Protein AF-A0A645J9F2-F1 (afdb_monomer)

Mean predicted aligned error: 4.71 Å

Organism: NCBI:txid1076179

Structure (mmCIF, N/CA/C/O backbone):
data_AF-A0A645J9F2-F1
#
_entry.id   AF-A0A645J9F2-F1
#
loop_
_atom_site.group_PDB
_atom_site.id
_atom_site.type_symbol
_atom_site.label_atom_id
_atom_site.label_alt_id
_atom_site.label_comp_id
_atom_site.label_asym_id
_atom_site.label_entity_id
_atom_site.label_seq_id
_atom_site.pdbx_PDB_ins_code
_atom_site.Cartn_x
_atom_site.Cartn_y
_atom_site.Cartn_z
_atom_site.occupancy
_atom_site.B_iso_or_equiv
_atom_site.auth_seq_id
_atom_site.auth_comp_id
_atom_site.auth_asym_id
_atom_site.auth_atom_id
_atom_site.pdbx_PDB_model_num
ATOM 1 N N . MET A 1 1 ? -0.720 -7.612 8.552 1.00 84.31 1 MET A N 1
ATOM 2 C CA . MET A 1 1 ? -1.936 -8.459 8.606 1.00 84.31 1 MET A CA 1
ATOM 3 C C . MET A 1 1 ? -1.553 -9.907 8.376 1.00 84.31 1 MET A C 1
ATOM 5 O O . MET A 1 1 ? -0.507 -10.144 7.787 1.00 84.31 1 MET A O 1
ATOM 9 N N . ILE A 1 2 ? -2.365 -10.849 8.846 1.00 87.25 2 ILE A N 1
ATOM 10 C CA . ILE A 1 2 ? -2.193 -12.289 8.595 1.00 87.25 2 ILE A CA 1
ATOM 11 C C . ILE A 1 2 ? -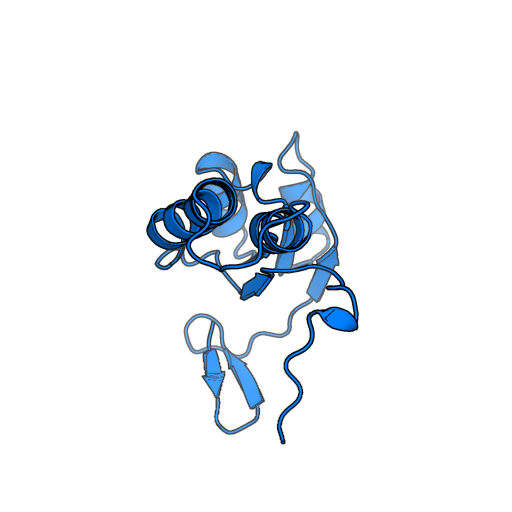3.543 -12.893 8.201 1.00 87.25 2 ILE A C 1
ATOM 13 O O . ILE A 1 2 ? -4.575 -12.333 8.559 1.00 87.25 2 ILE A O 1
ATOM 17 N N . VAL A 1 3 ? -3.540 -14.003 7.468 1.00 90.06 3 VAL A N 1
ATOM 18 C CA . VAL A 1 3 ? -4.745 -14.805 7.202 1.00 90.06 3 VAL A CA 1
ATOM 19 C C . VAL A 1 3 ? -4.671 -16.035 8.096 1.00 90.06 3 VAL A C 1
ATOM 21 O O . VAL A 1 3 ? -3.621 -16.678 8.143 1.00 90.06 3 VAL A O 1
ATOM 24 N N . ASP A 1 4 ? -5.733 -16.321 8.843 1.00 93.44 4 ASP A N 1
ATOM 25 C CA . ASP A 1 4 ? -5.786 -17.493 9.720 1.00 93.44 4 ASP A CA 1
ATOM 26 C C . ASP A 1 4 ? -6.254 -18.767 8.990 1.00 93.44 4 ASP A C 1
ATOM 28 O O . ASP A 1 4 ? -6.479 -18.776 7.776 1.00 93.44 4 ASP A O 1
ATOM 32 N N . GLN A 1 5 ? -6.373 -19.871 9.733 1.00 95.06 5 GLN A N 1
ATOM 33 C CA . GLN A 1 5 ? -6.823 -21.169 9.216 1.00 95.06 5 GLN A CA 1
ATOM 34 C C . GLN A 1 5 ? -8.250 -21.158 8.647 1.00 95.06 5 GLN A C 1
ATOM 36 O O . GLN A 1 5 ? -8.571 -22.004 7.815 1.00 95.06 5 GLN A O 1
ATOM 41 N N . ASP A 1 6 ? -9.080 -20.203 9.067 1.00 95.25 6 ASP A N 1
ATOM 42 C CA . ASP A 1 6 ? -10.472 -20.056 8.641 1.00 95.25 6 ASP A CA 1
ATOM 43 C C . ASP A 1 6 ? -10.608 -19.024 7.514 1.00 95.25 6 ASP A C 1
ATOM 45 O O . ASP A 1 6 ? -11.711 -18.597 7.170 1.00 95.25 6 ASP A O 1
ATOM 49 N N . THR A 1 7 ? -9.485 -18.632 6.901 1.00 92.56 7 THR A N 1
ATOM 50 C CA . THR A 1 7 ? -9.388 -17.626 5.833 1.00 92.56 7 THR A CA 1
ATOM 51 C C . THR A 1 7 ? -9.831 -16.223 6.255 1.00 92.56 7 THR A C 1
ATOM 53 O O . THR A 1 7 ? -10.120 -15.371 5.412 1.00 92.56 7 THR A O 1
ATOM 56 N N . VAL A 1 8 ? -9.837 -15.944 7.560 1.00 94.00 8 VAL A N 1
ATOM 57 C CA . VAL A 1 8 ? -10.163 -14.626 8.097 1.00 94.00 8 VAL A CA 1
ATOM 58 C C . VAL A 1 8 ? -8.915 -13.750 8.073 1.00 94.00 8 VAL A C 1
ATOM 60 O O . VAL A 1 8 ? -7.838 -14.128 8.538 1.00 94.00 8 VAL A O 1
ATOM 63 N N . LEU A 1 9 ? -9.060 -12.537 7.538 1.00 91.88 9 LEU A N 1
ATOM 64 C CA . LEU A 1 9 ? -8.040 -11.500 7.653 1.00 91.88 9 LEU A CA 1
ATOM 65 C C . LEU A 1 9 ? -7.976 -11.014 9.099 1.00 91.88 9 LEU A C 1
ATOM 67 O O . LEU A 1 9 ? -8.962 -10.522 9.646 1.00 91.88 9 LEU A O 1
ATOM 71 N N . LEU A 1 10 ? -6.797 -11.115 9.704 1.00 92.38 10 LEU A N 1
ATOM 72 C CA . LEU A 1 10 ? -6.527 -10.627 11.046 1.00 92.38 10 LEU A CA 1
ATOM 73 C C . LEU A 1 10 ? -5.598 -9.410 11.015 1.00 92.38 10 LEU A C 1
ATOM 75 O O . LEU A 1 10 ? -4.514 -9.419 10.412 1.00 92.38 10 LEU A O 1
ATOM 79 N N . ARG A 1 11 ? -5.982 -8.376 11.768 1.00 88.94 11 ARG A N 1
ATOM 80 C CA . ARG A 1 11 ? -5.140 -7.219 12.094 1.00 88.94 11 ARG A CA 1
ATOM 81 C C . ARG A 1 11 ? -4.958 -7.166 13.605 1.00 88.94 11 ARG A C 1
ATOM 83 O O . ARG A 1 11 ? -5.931 -7.125 14.350 1.00 88.94 11 ARG A O 1
ATOM 90 N N . ASN A 1 12 ? -3.706 -7.217 14.063 1.00 86.06 12 ASN A N 1
ATOM 91 C CA . ASN A 1 12 ? -3.367 -7.261 15.492 1.00 86.06 12 ASN A CA 1
ATOM 92 C C . ASN A 1 12 ? -4.103 -8.387 16.252 1.00 86.06 12 ASN A C 1
ATOM 94 O O . ASN A 1 12 ? -4.584 -8.189 17.365 1.00 86.06 12 ASN A O 1
ATOM 98 N N . GLY A 1 13 ? -4.240 -9.557 15.616 1.00 90.12 13 GLY A N 1
ATOM 99 C CA . GLY A 1 13 ? -4.914 -10.730 16.186 1.00 90.12 13 GLY A CA 1
ATOM 100 C C . GLY A 1 13 ? -6.444 -10.654 16.235 1.00 90.12 13 GLY A C 1
ATOM 101 O O . GLY A 1 13 ? -7.063 -11.559 16.782 1.00 90.12 13 GLY A O 1
ATOM 102 N N . LYS A 1 14 ? -7.068 -9.605 15.682 1.00 92.12 14 LYS A N 1
ATOM 103 C CA . LYS A 1 14 ? -8.529 -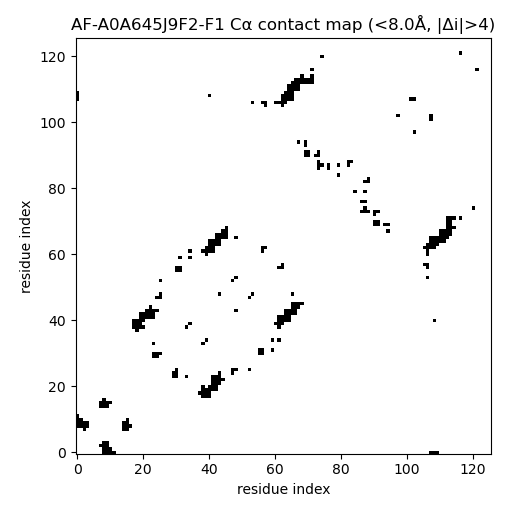9.447 15.634 1.00 92.12 14 LYS A CA 1
ATOM 104 C C . LYS A 1 14 ? -9.059 -9.610 14.208 1.00 92.12 14 LYS A C 1
ATOM 106 O O . LYS A 1 14 ? -8.376 -9.152 13.287 1.00 92.12 14 LYS A O 1
ATOM 111 N N . PRO A 1 15 ? -10.266 -10.181 14.021 1.00 94.75 15 PRO A N 1
ATOM 112 C CA . PRO A 1 15 ? -10.943 -10.189 12.730 1.00 94.75 15 PRO A CA 1
ATOM 113 C C . PRO A 1 15 ? -11.035 -8.785 12.137 1.00 94.75 15 PRO A C 1
ATOM 115 O O . PRO A 1 15 ? -11.419 -7.833 12.819 1.00 94.75 15 PRO A O 1
ATOM 118 N N . PHE A 1 16 ? -10.675 -8.670 10.867 1.00 93.50 16 PHE A N 1
ATOM 119 C CA . PHE A 1 16 ? -10.652 -7.426 10.120 1.00 93.50 16 PHE A CA 1
ATOM 120 C C . PHE A 1 16 ? -11.426 -7.609 8.818 1.00 93.50 16 PHE A C 1
ATOM 122 O O . PHE A 1 16 ? -11.049 -8.407 7.962 1.00 93.50 16 PHE A O 1
ATOM 129 N N . PHE A 1 17 ? -12.511 -6.852 8.666 1.00 94.44 17 PHE A N 1
ATOM 130 C CA . PHE A 1 17 ? -13.240 -6.767 7.408 1.00 94.44 17 PHE A CA 1
ATOM 131 C C . PHE A 1 17 ? -12.755 -5.532 6.633 1.00 94.44 17 PHE A C 1
ATOM 133 O O . PHE A 1 17 ? -12.952 -4.412 7.120 1.00 94.44 17 PHE A O 1
ATOM 140 N N . PRO A 1 18 ? -12.104 -5.702 5.468 1.00 93.62 18 PRO A N 1
ATOM 141 C CA . PRO A 1 18 ? -11.595 -4.579 4.696 1.00 93.62 18 PRO A CA 1
ATOM 142 C C . PRO A 1 18 ? -12.750 -3.831 4.023 1.00 93.62 18 PRO A C 1
ATOM 144 O O . PRO A 1 18 ? -13.341 -4.321 3.062 1.00 93.62 18 PRO A O 1
ATOM 147 N N . LEU A 1 19 ? -13.037 -2.616 4.488 1.00 96.12 19 LEU A N 1
ATOM 148 C CA . LEU A 1 19 ? -13.833 -1.648 3.742 1.00 96.12 19 LEU A CA 1
ATOM 149 C C . LEU A 1 19 ? -12.863 -0.728 3.004 1.00 96.12 19 LEU A C 1
ATOM 151 O O . LEU A 1 19 ? -12.361 0.257 3.553 1.00 96.12 19 LEU A O 1
ATOM 155 N N . GLY A 1 20 ? -12.541 -1.148 1.782 1.00 94.88 20 GLY A N 1
ATOM 156 C CA . GLY A 1 20 ? -11.487 -0.564 0.968 1.00 94.88 20 GLY A CA 1
ATOM 157 C C . GLY A 1 20 ? -11.952 0.565 0.052 1.00 94.88 20 GLY A C 1
ATOM 158 O O . GLY A 1 20 ? -13.058 0.504 -0.483 1.00 94.88 20 GLY A O 1
ATOM 159 N N . ILE A 1 21 ? -11.082 1.548 -0.189 1.00 94.88 21 ILE A N 1
ATOM 160 C CA . ILE A 1 21 ? -11.232 2.519 -1.283 1.00 94.88 21 ILE A CA 1
ATOM 161 C C . ILE A 1 21 ? -9.955 2.594 -2.127 1.00 94.88 21 ILE A C 1
ATOM 163 O O . ILE A 1 21 ? -8.833 2.544 -1.613 1.00 94.88 21 ILE A O 1
ATOM 167 N N . TYR A 1 22 ? -10.151 2.690 -3.441 1.00 89.81 22 TYR A N 1
ATOM 168 C CA . TYR A 1 22 ? -9.082 2.827 -4.419 1.00 89.81 22 TYR A CA 1
ATOM 169 C C . TYR A 1 22 ? -8.651 4.293 -4.507 1.00 89.81 22 TYR A C 1
ATOM 171 O O . TYR A 1 22 ? -9.479 5.151 -4.800 1.00 89.81 22 TYR A O 1
ATOM 179 N N . HIS A 1 23 ? -7.367 4.554 -4.259 1.00 85.69 23 HIS A N 1
ATOM 180 C CA . HIS A 1 23 ? -6.703 5.858 -4.360 1.00 85.69 23 HIS A CA 1
ATOM 181 C C . HIS A 1 23 ? -7.348 6.999 -3.587 1.00 85.69 23 HIS A C 1
ATOM 183 O O . HIS A 1 23 ? -8.190 7.741 -4.084 1.00 85.69 23 HIS A O 1
ATOM 189 N N . VAL A 1 24 ? -6.827 7.210 -2.385 1.00 89.88 24 VAL A N 1
ATOM 190 C CA . VAL A 1 24 ? -6.997 8.458 -1.637 1.00 89.88 24 VAL A CA 1
ATOM 191 C C . VAL A 1 24 ? -5.679 9.211 -1.740 1.00 89.88 24 VAL A C 1
ATOM 193 O O . VAL A 1 24 ? -4.633 8.599 -1.525 1.00 89.88 24 VAL A O 1
ATOM 196 N N . SER A 1 25 ? -5.671 10.500 -2.090 1.00 89.38 25 SER A N 1
ATOM 197 C CA . SER A 1 25 ? -4.393 11.210 -2.138 1.00 89.38 25 SER A CA 1
ATOM 198 C C . SER A 1 25 ? -3.916 11.524 -0.722 1.00 89.38 25 SER A C 1
ATOM 200 O O . SER A 1 25 ? -4.700 11.736 0.205 1.00 89.38 25 SER A O 1
ATOM 202 N N . GLY A 1 26 ? -2.599 11.593 -0.542 1.00 88.88 26 GLY A N 1
ATOM 203 C CA . GLY A 1 26 ? -2.014 11.989 0.734 1.00 88.88 26 GLY A CA 1
ATOM 204 C C . GLY A 1 26 ? -2.170 13.479 1.063 1.00 88.88 26 GLY A C 1
ATOM 205 O O . GLY A 1 26 ? -1.690 13.932 2.104 1.00 88.88 26 GLY A O 1
ATOM 206 N N . LYS A 1 27 ? -2.777 14.272 0.174 1.00 90.19 27 LYS A N 1
ATOM 207 C CA . LYS A 1 27 ? -2.797 15.736 0.249 1.00 90.19 27 LYS A CA 1
ATOM 208 C C . LYS A 1 27 ? -4.045 16.247 0.960 1.00 90.19 27 LYS A C 1
ATOM 210 O O . LYS A 1 27 ? -5.117 15.653 0.896 1.00 90.19 27 LYS A O 1
ATOM 215 N N . GLY A 1 28 ? -3.909 17.408 1.600 1.00 90.00 28 GLY A N 1
ATOM 216 C CA . GLY A 1 28 ? -5.025 18.049 2.296 1.00 90.00 28 GLY A CA 1
ATOM 217 C C . GLY A 1 28 ? -5.644 17.117 3.339 1.00 90.00 28 GLY A C 1
ATOM 218 O O . GLY A 1 28 ? -4.911 16.416 4.027 1.00 90.00 28 GLY A O 1
ATOM 219 N N . GLN A 1 29 ? -6.976 17.104 3.423 1.00 93.69 29 GLN A N 1
ATOM 220 C CA . GLN A 1 29 ? -7.756 16.330 4.402 1.00 93.69 29 GLN A CA 1
ATOM 221 C C . GLN A 1 29 ? -8.356 15.034 3.817 1.00 93.69 29 GLN A C 1
ATOM 223 O O . GLN A 1 29 ? -9.261 14.447 4.402 1.00 93.69 29 GLN A O 1
ATOM 228 N N . GLU A 1 30 ? -7.928 14.594 2.628 1.00 93.38 30 GLU A N 1
ATOM 229 C CA . GLU A 1 30 ? -8.579 13.467 1.941 1.00 93.38 30 GLU A CA 1
ATOM 230 C C . GLU A 1 30 ? -8.501 12.157 2.735 1.00 93.38 30 GLU A C 1
ATOM 232 O O . GLU A 1 30 ? -9.492 11.430 2.802 1.00 93.38 30 GLU A O 1
ATOM 237 N N . LEU A 1 31 ? -7.367 11.892 3.393 1.00 94.19 31 LEU A N 1
ATOM 238 C CA . LEU A 1 31 ? -7.180 10.689 4.209 1.00 94.19 31 LEU A CA 1
ATOM 239 C C . LEU A 1 31 ? -8.168 10.617 5.365 1.00 94.19 31 LEU A C 1
ATOM 241 O O . LEU A 1 31 ? -8.779 9.577 5.602 1.00 94.19 31 LEU A O 1
ATOM 245 N N . GLU A 1 32 ? -8.329 11.716 6.090 1.00 95.12 32 GLU A N 1
ATOM 246 C CA . GLU A 1 32 ? -9.238 11.767 7.223 1.00 95.12 32 GLU A CA 1
ATOM 247 C C . GLU A 1 32 ? -10.684 11.768 6.763 1.00 95.12 32 GLU A C 1
ATOM 249 O O . GLU A 1 32 ? -11.482 11.066 7.364 1.00 95.12 32 GLU A O 1
ATOM 254 N N . ASN A 1 33 ? -11.014 12.476 5.681 1.00 95.62 33 ASN A N 1
ATOM 255 C CA . ASN A 1 33 ? -12.368 12.464 5.136 1.00 95.62 33 ASN A CA 1
ATOM 256 C C . ASN A 1 33 ? -12.781 11.044 4.727 1.00 95.62 33 ASN A C 1
ATOM 258 O O . ASN A 1 33 ? -13.882 10.608 5.053 1.00 95.62 33 ASN A O 1
ATOM 262 N N . ALA A 1 34 ? -11.899 10.298 4.055 1.00 96.06 34 ALA A N 1
ATOM 263 C CA . ALA A 1 34 ? -12.158 8.904 3.707 1.00 96.06 34 ALA A CA 1
ATOM 264 C C . ALA A 1 34 ? -12.286 8.018 4.959 1.00 96.06 34 ALA A C 1
ATOM 266 O O . ALA A 1 34 ? -13.193 7.189 5.037 1.00 96.06 34 ALA A O 1
ATOM 267 N N . ALA A 1 35 ? -11.431 8.219 5.964 1.00 95.94 35 ALA A N 1
ATOM 268 C CA . ALA A 1 35 ? -11.505 7.470 7.218 1.00 95.94 35 ALA A CA 1
ATOM 269 C C . ALA A 1 35 ? -12.808 7.759 7.987 1.00 95.94 35 ALA A C 1
ATOM 271 O O . ALA A 1 35 ? -13.444 6.843 8.501 1.00 95.94 35 ALA A O 1
ATOM 272 N N . ASP A 1 36 ? -13.240 9.020 8.021 1.00 96.25 36 ASP A N 1
ATOM 273 C CA . ASP A 1 36 ? -14.449 9.471 8.717 1.00 96.25 36 ASP A CA 1
ATOM 274 C C . ASP A 1 36 ? -15.736 8.986 8.019 1.00 96.25 36 ASP A C 1
ATOM 276 O O . ASP A 1 36 ? -16.781 8.869 8.658 1.00 96.25 36 ASP A O 1
ATOM 280 N N . LEU A 1 37 ? -15.658 8.619 6.733 1.00 96.69 37 LEU A N 1
ATOM 281 C CA . LEU A 1 37 ? -16.716 7.900 6.008 1.00 96.69 37 LEU A CA 1
ATOM 282 C C . LEU A 1 37 ? -16.767 6.396 6.339 1.00 96.69 37 LEU A C 1
ATOM 284 O O . LEU A 1 37 ? -17.671 5.698 5.879 1.00 96.69 37 LEU A O 1
ATOM 288 N N . GLY A 1 38 ? -15.824 5.892 7.138 1.00 96.31 38 GLY A N 1
ATOM 289 C CA . GLY A 1 38 ? -15.779 4.512 7.621 1.00 96.31 38 GLY A CA 1
ATOM 290 C C . GLY A 1 38 ? -14.848 3.582 6.843 1.00 96.31 38 GLY A C 1
ATOM 291 O O . GLY A 1 38 ? -14.746 2.407 7.198 1.00 96.31 38 GLY A O 1
ATOM 292 N N . PHE A 1 39 ? -14.149 4.066 5.810 1.00 97.62 39 PHE A N 1
ATOM 293 C CA 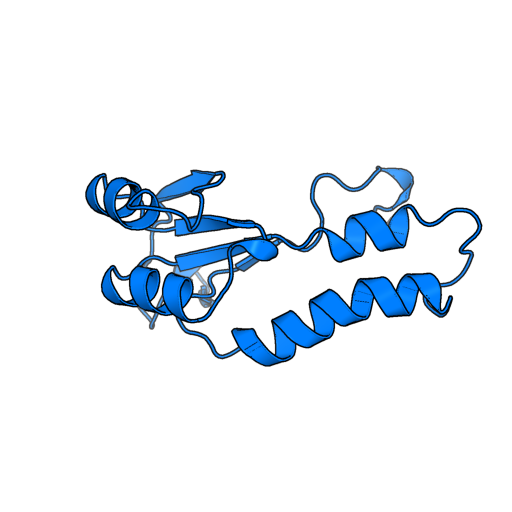. PHE A 1 39 ? -13.153 3.255 5.111 1.00 97.62 39 PHE A CA 1
ATOM 294 C C . PHE A 1 39 ? -11.953 2.976 6.026 1.00 97.62 39 PHE A C 1
ATOM 296 O O . PHE A 1 39 ? -11.411 3.881 6.657 1.00 97.62 39 PHE A O 1
ATOM 303 N N . ASN A 1 40 ? -11.512 1.719 6.074 1.00 96.00 40 ASN A N 1
ATOM 304 C CA . ASN A 1 40 ? -10.449 1.263 6.979 1.00 96.00 40 ASN A CA 1
ATOM 305 C C . ASN A 1 40 ? -9.225 0.684 6.245 1.00 96.00 40 ASN A C 1
ATOM 307 O O . ASN A 1 40 ? -8.265 0.247 6.887 1.00 96.00 40 ASN A O 1
ATOM 311 N N . LEU A 1 41 ? -9.242 0.692 4.909 1.00 96.75 41 LEU A N 1
ATOM 312 C C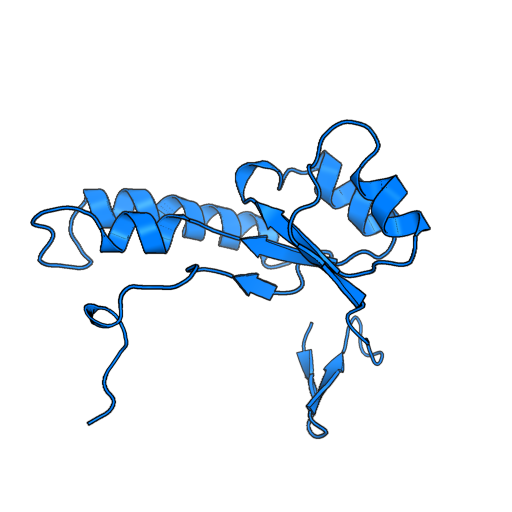A . LEU A 1 41 ? -8.154 0.214 4.062 1.00 96.75 41 LEU A CA 1
ATOM 313 C C . LEU A 1 41 ? -8.051 1.063 2.792 1.00 96.75 41 LEU A C 1
ATOM 315 O O . LEU A 1 41 ? -9.001 1.132 2.018 1.00 96.75 41 LEU A O 1
ATOM 319 N N . PHE A 1 42 ? -6.910 1.701 2.543 1.00 96.38 42 PHE A N 1
ATOM 320 C CA . PHE A 1 42 ? -6.718 2.530 1.346 1.00 96.38 42 PHE A CA 1
ATOM 321 C C . PHE A 1 42 ? -5.710 1.885 0.407 1.00 96.38 42 PHE A C 1
ATOM 323 O O . PHE A 1 42 ? -4.642 1.459 0.846 1.00 96.38 42 PHE A O 1
ATOM 330 N N . GLN A 1 43 ? -6.006 1.862 -0.890 1.00 93.88 43 GLN A N 1
ATOM 331 C CA . GLN A 1 43 ? -4.952 1.690 -1.883 1.00 93.88 43 GLN A CA 1
ATOM 332 C C . GLN A 1 43 ? -4.205 3.007 -2.050 1.00 93.88 43 GLN A C 1
ATOM 334 O O . GLN A 1 43 ? -4.818 4.061 -2.223 1.00 93.88 43 GLN A O 1
ATOM 339 N N . PHE A 1 44 ? -2.885 2.935 -1.918 1.00 90.06 44 PHE A N 1
ATOM 340 C CA . PHE A 1 44 ? -2.031 4.099 -1.770 1.00 90.06 44 PHE A CA 1
ATOM 341 C C . PHE A 1 44 ? -0.884 4.030 -2.763 1.00 90.06 44 PHE A C 1
ATOM 343 O O . PHE A 1 44 ? -0.059 3.114 -2.709 1.00 90.06 44 PHE A O 1
ATOM 350 N N . TRP A 1 45 ? -0.811 5.020 -3.650 1.00 88.38 45 TRP A N 1
ATOM 351 C CA . TRP A 1 45 ? 0.326 5.168 -4.543 1.00 88.38 45 TRP A CA 1
ATOM 352 C C . TRP A 1 45 ? 1.627 5.270 -3.753 1.00 88.38 45 TRP A C 1
ATOM 354 O O . TRP A 1 45 ? 1.705 5.994 -2.758 1.00 88.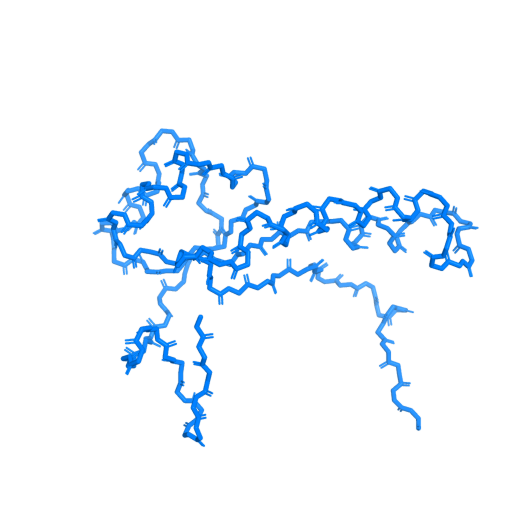38 45 TRP A O 1
ATOM 364 N N . SER A 1 46 ? 2.691 4.629 -4.240 1.00 88.75 46 SER A N 1
ATOM 365 C CA . SER A 1 46 ? 3.990 4.637 -3.560 1.00 88.75 46 SER A CA 1
ATOM 366 C C . SER A 1 46 ? 4.531 6.039 -3.251 1.00 88.75 46 SER A C 1
ATOM 368 O O . SER A 1 46 ? 5.271 6.190 -2.289 1.00 88.75 46 SER A O 1
ATOM 370 N N . TRP A 1 47 ? 4.190 7.064 -4.045 1.00 88.12 47 TRP A N 1
ATOM 371 C CA . TRP A 1 47 ? 4.653 8.443 -3.816 1.00 88.12 47 TRP A CA 1
ATOM 372 C C . TRP A 1 47 ? 3.869 9.194 -2.730 1.00 88.12 47 TRP A C 1
ATOM 374 O O . TRP A 1 47 ? 4.373 10.181 -2.199 1.00 88.12 47 TRP A O 1
ATOM 384 N N . ASP A 1 48 ? 2.664 8.742 -2.378 1.00 91.88 48 ASP A N 1
ATOM 385 C CA . ASP A 1 48 ? 1.892 9.297 -1.260 1.00 91.88 48 ASP A CA 1
ATOM 386 C C . ASP A 1 48 ? 2.304 8.667 0.083 1.00 91.88 48 ASP A C 1
ATOM 388 O O . ASP A 1 48 ? 1.971 9.184 1.153 1.00 91.88 48 ASP A O 1
ATOM 392 N N . VAL A 1 49 ? 3.085 7.584 0.047 1.00 91.88 49 VAL A N 1
ATOM 393 C CA . VAL A 1 49 ? 3.586 6.877 1.227 1.00 91.88 49 VAL A CA 1
ATOM 394 C C . VAL A 1 49 ? 4.794 7.617 1.802 1.00 91.88 49 VAL A C 1
ATOM 396 O O . VAL A 1 49 ? 5.924 7.469 1.348 1.00 91.88 49 VAL A O 1
ATOM 399 N N . ASN A 1 50 ? 4.549 8.421 2.833 1.00 93.00 50 ASN A N 1
ATOM 400 C CA . ASN A 1 50 ? 5.573 9.121 3.608 1.00 93.00 50 ASN A CA 1
ATOM 401 C C . ASN A 1 50 ? 5.231 9.082 5.107 1.00 93.00 50 ASN A C 1
ATOM 403 O O . ASN A 1 50 ? 4.121 8.709 5.492 1.00 93.00 50 ASN A O 1
ATOM 407 N N . ALA A 1 51 ? 6.185 9.468 5.957 1.00 93.81 51 ALA A N 1
ATOM 408 C CA . ALA A 1 51 ? 6.049 9.379 7.411 1.00 93.81 51 ALA A CA 1
ATOM 409 C C . ALA A 1 51 ? 4.819 10.127 7.962 1.00 93.81 51 ALA A C 1
ATOM 411 O O . ALA A 1 51 ? 4.130 9.599 8.837 1.00 93.81 51 ALA A O 1
ATOM 412 N N . ASP A 1 52 ? 4.510 11.311 7.428 1.00 95.62 52 ASP A N 1
ATOM 413 C CA . ASP A 1 52 ? 3.380 12.121 7.889 1.00 95.62 52 ASP A CA 1
ATOM 414 C C . ASP A 1 52 ? 2.046 11.457 7.547 1.00 95.62 52 ASP A C 1
ATOM 416 O O . ASP A 1 52 ? 1.181 11.309 8.414 1.00 95.62 52 ASP A O 1
ATOM 420 N N . ASN A 1 53 ? 1.894 10.973 6.314 1.00 95.81 53 ASN A N 1
ATOM 421 C CA . ASN A 1 53 ? 0.686 10.265 5.894 1.00 95.81 53 ASN A CA 1
ATOM 422 C C . ASN A 1 53 ? 0.509 8.945 6.649 1.00 95.81 53 ASN A C 1
ATOM 424 O O . ASN A 1 53 ? -0.584 8.659 7.134 1.00 95.81 53 ASN A O 1
ATOM 428 N N . LEU A 1 54 ? 1.582 8.173 6.842 1.00 95.31 54 LEU A N 1
ATOM 429 C CA . LEU A 1 54 ? 1.534 6.933 7.623 1.00 95.31 54 LEU A CA 1
ATOM 430 C C . LEU A 1 54 ? 1.121 7.186 9.076 1.00 95.31 54 LEU A C 1
ATOM 432 O O . LEU A 1 54 ? 0.330 6.419 9.626 1.00 95.31 54 LEU A O 1
ATOM 436 N N . LYS A 1 55 ? 1.610 8.274 9.685 1.00 95.88 55 LYS A N 1
ATOM 437 C CA . LYS A 1 55 ? 1.227 8.685 11.041 1.00 95.88 55 LYS A CA 1
ATOM 438 C C . LYS A 1 55 ? -0.25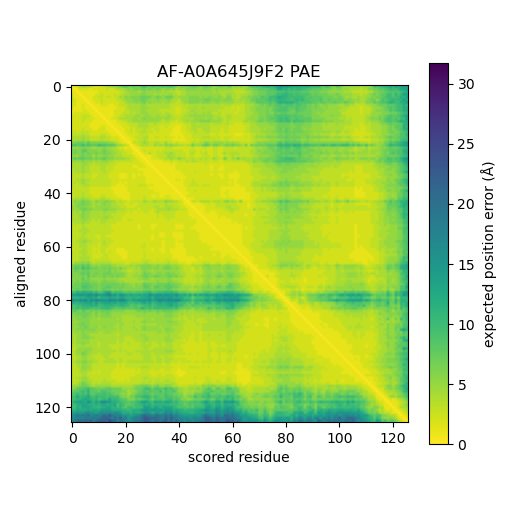2 9.064 11.123 1.00 95.88 55 LYS A C 1
ATOM 440 O O . LYS A 1 55 ? -0.929 8.656 12.066 1.00 95.88 55 LYS A O 1
ATOM 445 N N . ARG A 1 56 ? -0.758 9.823 10.148 1.00 95.88 56 ARG A N 1
ATOM 446 C CA . ARG A 1 56 ? -2.175 10.224 10.069 1.00 95.88 56 ARG A CA 1
ATOM 447 C C . ARG A 1 56 ? -3.096 9.010 9.940 1.00 95.88 56 ARG A C 1
ATOM 449 O O . ARG A 1 56 ? -4.076 8.908 10.670 1.00 95.88 56 ARG A O 1
ATOM 456 N N . LEU A 1 57 ? -2.735 8.056 9.082 1.00 95.25 57 LEU A N 1
ATOM 457 C CA . LEU A 1 57 ? -3.489 6.815 8.887 1.00 95.25 57 LEU A CA 1
ATOM 458 C C . LEU A 1 57 ? -3.452 5.914 10.125 1.00 95.25 57 LEU A C 1
ATOM 460 O O . LEU A 1 57 ? -4.488 5.396 10.536 1.00 95.25 57 LEU A O 1
ATOM 464 N N . ALA A 1 58 ? -2.291 5.793 10.776 1.00 94.50 58 ALA A N 1
ATOM 465 C CA . ALA A 1 58 ? -2.161 5.050 12.028 1.00 94.50 58 ALA A CA 1
ATOM 466 C C . ALA A 1 58 ? -3.054 5.630 13.138 1.00 94.50 58 ALA A C 1
ATOM 468 O O . ALA A 1 58 ? -3.697 4.878 13.865 1.00 94.50 58 ALA A O 1
ATOM 469 N N . ALA A 1 59 ? -3.151 6.962 13.240 1.00 95.38 59 ALA A N 1
ATOM 470 C CA . ALA A 1 59 ? -4.011 7.633 14.218 1.00 95.38 59 ALA A CA 1
ATOM 471 C C . ALA A 1 59 ? -5.514 7.357 14.012 1.00 95.38 59 ALA A C 1
ATOM 473 O O . ALA A 1 59 ? -6.303 7.544 14.937 1.00 95.38 59 ALA A O 1
ATOM 474 N N . LYS A 1 60 ? -5.906 6.909 12.815 1.00 95.19 60 LYS A N 1
ATOM 475 C CA . LYS A 1 60 ? -7.279 6.543 12.446 1.00 95.19 60 LYS A CA 1
ATOM 476 C C . LYS A 1 60 ? -7.493 5.025 12.354 1.00 95.19 60 LYS A C 1
ATOM 478 O O . LYS A 1 60 ? -8.563 4.601 11.940 1.00 95.19 60 LYS A O 1
ATOM 483 N N . ASP A 1 61 ? -6.490 4.219 12.714 1.00 93.44 61 ASP A N 1
ATOM 484 C CA . ASP A 1 61 ? -6.474 2.761 12.512 1.00 93.44 61 ASP A CA 1
ATOM 485 C C . ASP A 1 61 ? -6.810 2.348 11.065 1.00 93.44 61 ASP A C 1
ATOM 487 O O . ASP A 1 61 ? -7.454 1.334 10.803 1.00 93.44 61 ASP A O 1
ATOM 491 N N . VAL A 1 62 ? -6.343 3.118 10.082 1.00 95.44 62 VAL A N 1
ATOM 492 C CA . VAL A 1 62 ? -6.486 2.785 8.659 1.00 95.44 62 VAL A CA 1
ATOM 493 C C . VAL A 1 62 ? -5.274 1.975 8.206 1.00 95.44 62 VAL A C 1
ATOM 495 O O . VAL A 1 62 ? -4.153 2.220 8.652 1.00 95.44 62 VAL A O 1
ATOM 498 N N . GLY A 1 63 ? -5.486 0.955 7.378 1.00 95.25 63 GLY A N 1
ATOM 499 C CA . GLY A 1 63 ? -4.417 0.206 6.717 1.00 95.25 63 GLY A CA 1
ATOM 500 C C . GLY A 1 63 ? -4.136 0.727 5.306 1.00 95.25 63 GLY A C 1
ATOM 501 O O . GLY A 1 63 ? -5.005 1.341 4.690 1.00 95.25 63 GLY A O 1
ATOM 502 N N . ILE A 1 64 ? -2.953 0.436 4.759 1.00 95.38 64 ILE A N 1
ATOM 503 C CA . ILE A 1 64 ? -2.605 0.743 3.366 1.00 95.38 64 ILE A CA 1
ATOM 504 C C . ILE A 1 64 ? -2.233 -0.492 2.559 1.00 95.38 64 ILE A C 1
ATOM 506 O O . ILE A 1 64 ? -1.371 -1.282 2.951 1.00 95.38 64 ILE A O 1
ATOM 510 N N . ILE A 1 65 ? -2.834 -0.616 1.384 1.00 94.56 65 ILE A N 1
ATOM 511 C CA . ILE A 1 65 ? -2.287 -1.413 0.294 1.00 94.56 65 ILE A CA 1
ATOM 512 C C . ILE A 1 65 ? -1.249 -0.525 -0.391 1.00 94.56 65 ILE A C 1
ATOM 514 O O . ILE A 1 65 ? -1.603 0.464 -1.033 1.00 94.56 65 ILE A O 1
ATOM 518 N N . TRP A 1 66 ? 0.031 -0.845 -0.208 1.00 93.75 66 TRP A N 1
ATOM 519 C CA . TRP A 1 66 ? 1.111 -0.122 -0.871 1.00 93.75 66 TRP A CA 1
ATOM 520 C C . TRP A 1 66 ? 1.139 -0.516 -2.341 1.00 93.75 66 TRP A C 1
ATOM 522 O O . TRP A 1 66 ? 1.388 -1.681 -2.652 1.00 93.75 66 TRP A O 1
ATOM 532 N N . GLU A 1 67 ? 0.904 0.440 -3.233 1.00 91.19 67 GLU A N 1
ATOM 533 C CA . GLU A 1 67 ? 1.005 0.224 -4.668 1.00 91.19 67 GLU A CA 1
ATOM 534 C C . GLU A 1 67 ? 2.349 0.708 -5.207 1.00 91.19 67 GLU A C 1
ATOM 536 O O . GLU A 1 67 ? 2.638 1.907 -5.258 1.00 91.19 67 GLU A O 1
ATOM 541 N N . GLY A 1 68 ? 3.147 -0.248 -5.675 1.00 88.00 68 GLY A N 1
ATOM 542 C CA . GLY A 1 68 ? 4.392 0.003 -6.377 1.00 88.00 68 GLY A CA 1
ATOM 543 C C . GLY A 1 68 ? 4.246 -0.197 -7.872 1.00 88.00 68 GLY A C 1
ATOM 544 O O . GLY A 1 68 ? 3.826 -1.246 -8.336 1.00 88.00 68 GLY A O 1
ATOM 545 N N . GLN A 1 69 ? 4.724 0.774 -8.640 1.00 84.12 69 GLN A N 1
ATOM 546 C CA . GLN A 1 69 ? 4.766 0.690 -10.105 1.00 84.12 69 GLN A CA 1
ATOM 547 C C . GLN A 1 69 ? 6.119 0.168 -10.637 1.00 84.12 69 GLN A C 1
ATOM 549 O O . GLN A 1 69 ? 6.319 0.012 -11.840 1.00 84.12 69 GLN A O 1
ATOM 554 N N . ALA A 1 70 ? 7.070 -0.108 -9.740 1.00 86.88 70 ALA A N 1
ATOM 555 C CA . ALA A 1 70 ? 8.442 -0.487 -10.075 1.00 86.88 70 ALA A CA 1
ATOM 556 C C . ALA A 1 70 ? 8.539 -1.803 -10.858 1.00 86.88 70 ALA A C 1
ATOM 558 O O . ALA A 1 70 ? 9.254 -1.857 -11.854 1.00 86.88 70 ALA A O 1
ATOM 559 N N . TRP A 1 71 ? 7.791 -2.842 -10.469 1.00 83.75 71 TRP A N 1
ATOM 560 C CA . TRP A 1 71 ? 7.793 -4.107 -11.211 1.00 83.75 71 TRP A CA 1
ATOM 561 C C . TRP A 1 71 ? 7.252 -3.913 -12.628 1.00 83.75 71 TRP A C 1
ATOM 563 O O . TRP A 1 71 ? 7.874 -4.343 -13.597 1.00 83.75 71 TRP A O 1
ATOM 573 N N . GLY A 1 72 ? 6.114 -3.223 -12.760 1.00 83.31 72 GLY A N 1
ATOM 574 C CA . GLY A 1 72 ? 5.501 -2.935 -14.055 1.00 83.31 72 GLY A CA 1
ATOM 575 C C . GLY A 1 72 ? 6.438 -2.155 -14.980 1.00 83.31 72 GLY A C 1
ATOM 576 O O . GLY A 1 72 ? 6.542 -2.481 -16.162 1.00 83.31 72 GLY A O 1
ATOM 577 N N . ARG A 1 73 ? 7.177 -1.173 -14.445 1.00 86.12 73 ARG A N 1
ATOM 578 C CA . ARG A 1 73 ? 8.208 -0.443 -15.200 1.00 86.12 73 ARG A CA 1
ATOM 579 C C . ARG A 1 73 ? 9.384 -1.334 -15.575 1.00 86.12 73 ARG A C 1
ATOM 581 O O . ARG A 1 73 ? 9.749 -1.360 -16.747 1.00 86.12 73 ARG A O 1
ATOM 588 N N . ALA A 1 74 ? 9.920 -2.105 -14.629 1.00 86.62 74 ALA A N 1
ATOM 589 C CA . ALA A 1 74 ? 11.030 -3.028 -14.861 1.00 86.62 74 ALA A CA 1
ATOM 590 C C . ALA A 1 74 ? 10.715 -4.030 -15.981 1.00 86.62 74 ALA A C 1
ATOM 592 O O . ALA A 1 74 ? 11.518 -4.242 -16.889 1.00 86.62 74 ALA A O 1
ATOM 593 N N . ALA A 1 75 ? 9.509 -4.593 -15.963 1.00 82.25 75 ALA A N 1
ATOM 594 C CA . ALA A 1 75 ? 9.075 -5.592 -16.926 1.00 82.25 75 ALA A CA 1
ATOM 595 C C . ALA A 1 75 ? 8.777 -5.009 -18.325 1.00 82.25 75 ALA A C 1
ATOM 597 O O . ALA A 1 75 ? 8.643 -5.756 -19.295 1.00 82.25 75 ALA A O 1
ATOM 598 N N . ARG A 1 76 ? 8.678 -3.679 -18.448 1.00 85.19 76 ARG A N 1
ATOM 599 C CA . ARG A 1 76 ? 8.475 -2.958 -19.716 1.00 85.19 76 ARG A CA 1
ATOM 600 C C . ARG A 1 76 ? 9.770 -2.372 -20.289 1.00 85.19 76 ARG A C 1
ATOM 602 O O . ARG A 1 76 ? 9.706 -1.718 -21.328 1.00 85.19 76 ARG A O 1
ATOM 609 N N . ILE A 1 77 ? 10.930 -2.593 -19.657 1.00 85.75 77 ILE A N 1
ATOM 610 C CA . ILE A 1 77 ? 12.216 -2.080 -20.152 1.00 85.75 77 ILE A CA 1
ATOM 611 C C . ILE A 1 77 ? 12.551 -2.738 -21.499 1.00 85.75 77 ILE A C 1
ATOM 613 O O . ILE A 1 77 ? 12.771 -3.952 -21.554 1.00 85.75 77 ILE A O 1
ATOM 617 N N . PRO A 1 78 ? 12.656 -1.961 -22.595 1.00 83.31 78 PRO A N 1
ATOM 618 C CA . PRO A 1 78 ? 12.981 -2.518 -23.898 1.00 83.31 78 PRO A CA 1
ATOM 619 C C . PRO A 1 78 ? 14.356 -3.193 -23.901 1.00 83.31 78 PRO A C 1
ATOM 621 O O . PRO A 1 78 ? 15.340 -2.668 -23.359 1.00 83.31 78 PRO A O 1
ATOM 624 N N . SER A 1 79 ? 14.416 -4.354 -24.553 1.00 83.19 79 SER A N 1
ATOM 625 C CA . SER A 1 79 ? 15.635 -5.146 -24.766 1.00 83.19 79 SER A CA 1
ATOM 626 C C . SER A 1 79 ? 16.298 -5.693 -23.498 1.00 83.19 79 SER A C 1
ATOM 628 O O . SER A 1 79 ? 17.389 -6.253 -23.589 1.00 83.19 79 SER A O 1
ATOM 630 N N . ALA A 1 80 ? 15.675 -5.558 -22.323 1.00 80.88 80 ALA A N 1
ATOM 631 C CA . ALA A 1 80 ? 16.126 -6.273 -21.137 1.00 80.88 80 ALA A CA 1
ATOM 632 C C . ALA A 1 80 ? 15.781 -7.760 -21.302 1.00 80.88 80 ALA A C 1
ATOM 634 O O . ALA A 1 80 ? 14.617 -8.148 -21.309 1.00 80.88 80 ALA A O 1
ATOM 635 N N . THR A 1 81 ? 16.802 -8.596 -21.466 1.00 79.56 81 THR A N 1
ATOM 636 C CA . THR A 1 81 ? 16.651 -10.055 -21.607 1.00 79.56 81 THR A CA 1
ATOM 637 C C . THR A 1 81 ? 16.914 -10.802 -20.300 1.00 79.56 81 THR A C 1
ATOM 639 O O . THR A 1 81 ? 16.852 -12.028 -20.261 1.00 79.56 81 THR A O 1
ATOM 642 N N . SER A 1 82 ? 17.230 -10.077 -19.224 1.00 82.75 82 SER A N 1
ATOM 643 C CA . SER A 1 82 ? 17.628 -10.638 -17.936 1.00 82.75 82 SER A CA 1
ATOM 644 C C . SER A 1 82 ? 17.148 -9.770 -16.778 1.00 82.75 82 SER A C 1
ATOM 646 O O . SER A 1 82 ? 17.187 -8.542 -16.854 1.00 82.75 82 SER A O 1
ATOM 648 N N . ALA A 1 83 ? 16.785 -10.417 -15.668 1.00 79.69 83 ALA A N 1
ATOM 649 C CA . ALA A 1 83 ? 16.491 -9.749 -14.400 1.00 79.69 83 ALA A CA 1
ATOM 650 C C . ALA A 1 83 ? 17.716 -9.027 -13.797 1.00 79.69 83 ALA A C 1
ATOM 652 O O . ALA A 1 83 ? 17.558 -8.172 -12.930 1.00 79.69 83 ALA A O 1
ATOM 653 N N . ASN A 1 84 ? 18.926 -9.344 -14.274 1.00 87.56 84 ASN A N 1
ATOM 654 C CA . ASN A 1 84 ? 20.176 -8.711 -13.843 1.00 87.56 84 ASN A CA 1
ATOM 655 C C . ASN A 1 84 ? 20.563 -7.480 -14.684 1.00 87.56 84 ASN A C 1
ATOM 657 O O . ASN A 1 84 ? 21.646 -6.933 -14.483 1.00 87.56 84 ASN A O 1
ATOM 661 N N . ASP A 1 85 ? 19.730 -7.047 -15.639 1.00 91.12 85 ASP A N 1
ATOM 662 C CA . ASP A 1 85 ? 19.968 -5.795 -16.364 1.00 91.12 85 ASP A CA 1
ATOM 663 C C . ASP A 1 85 ? 20.041 -4.625 -15.359 1.00 91.12 85 ASP A C 1
ATOM 665 O O . ASP A 1 85 ? 19.127 -4.473 -14.541 1.00 91.12 85 ASP A O 1
ATOM 669 N N . PRO A 1 86 ? 21.085 -3.774 -15.390 1.00 92.62 86 PRO A N 1
ATOM 670 C CA . PRO A 1 86 ? 21.228 -2.670 -14.441 1.00 92.62 86 PRO A CA 1
ATOM 671 C C . PRO A 1 86 ? 20.009 -1.741 -14.378 1.00 92.62 86 PRO A C 1
ATOM 673 O O . PRO A 1 86 ? 19.705 -1.199 -13.317 1.00 92.62 86 PRO A O 1
ATOM 676 N N . ARG A 1 87 ? 19.281 -1.578 -15.489 1.00 91.75 87 ARG A N 1
ATOM 677 C CA . ARG A 1 87 ? 18.069 -0.751 -15.561 1.00 91.75 87 ARG A CA 1
ATOM 678 C C . ARG A 1 87 ? 16.898 -1.417 -14.833 1.00 91.75 87 ARG A C 1
ATOM 680 O O . ARG A 1 87 ? 16.155 -0.739 -14.133 1.00 91.75 87 ARG A O 1
ATOM 687 N N . VAL A 1 88 ? 16.769 -2.742 -14.953 1.00 90.31 88 VAL A N 1
ATOM 688 C CA . VAL A 1 88 ? 15.792 -3.541 -14.191 1.00 90.31 88 VAL A CA 1
ATOM 689 C C . VAL A 1 88 ? 16.106 -3.457 -12.699 1.00 90.31 88 VAL A C 1
ATOM 691 O O . VAL A 1 88 ? 15.223 -3.162 -11.897 1.00 90.31 88 VAL A O 1
ATOM 694 N N . LEU A 1 89 ? 17.373 -3.645 -12.322 1.00 92.12 89 LEU A N 1
ATOM 695 C CA . LEU A 1 89 ? 17.802 -3.563 -10.926 1.00 92.12 89 LEU A CA 1
ATOM 696 C C . LEU A 1 89 ? 17.566 -2.173 -1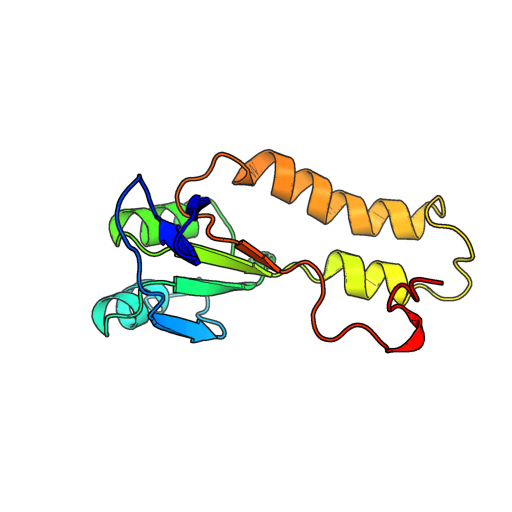0.319 1.00 92.12 89 LEU A C 1
ATOM 698 O O . LEU A 1 89 ? 17.182 -2.087 -9.153 1.00 92.12 89 LEU A O 1
ATOM 702 N N . ALA A 1 90 ? 17.751 -1.103 -11.099 1.00 91.56 90 ALA A N 1
ATOM 703 C CA . ALA A 1 90 ? 17.480 0.265 -10.665 1.00 91.56 90 ALA A CA 1
ATOM 704 C C . ALA A 1 90 ? 15.990 0.502 -10.362 1.00 91.56 90 ALA A C 1
ATOM 706 O O . ALA A 1 90 ? 15.670 1.138 -9.360 1.00 91.56 90 ALA A O 1
ATOM 707 N N . GLU A 1 91 ? 15.077 -0.046 -11.169 1.00 90.12 91 GLU A N 1
ATOM 708 C CA . GLU A 1 91 ? 13.639 0.013 -10.871 1.00 90.12 91 GLU A CA 1
ATOM 709 C C . GLU A 1 91 ? 13.291 -0.790 -9.611 1.00 90.12 91 GLU A C 1
ATOM 711 O O . GLU A 1 91 ? 12.590 -0.298 -8.725 1.00 90.12 91 GLU A O 1
ATOM 716 N N . LEU A 1 92 ? 13.829 -2.007 -9.477 1.00 89.69 92 LEU A N 1
ATOM 717 C CA . LEU A 1 92 ? 13.566 -2.876 -8.324 1.00 89.69 92 LEU A CA 1
ATOM 718 C C . LEU A 1 92 ? 14.154 -2.341 -7.006 1.00 89.69 92 LEU A C 1
ATOM 720 O O . LEU A 1 92 ? 13.658 -2.682 -5.931 1.00 89.69 92 LEU A O 1
ATOM 724 N N 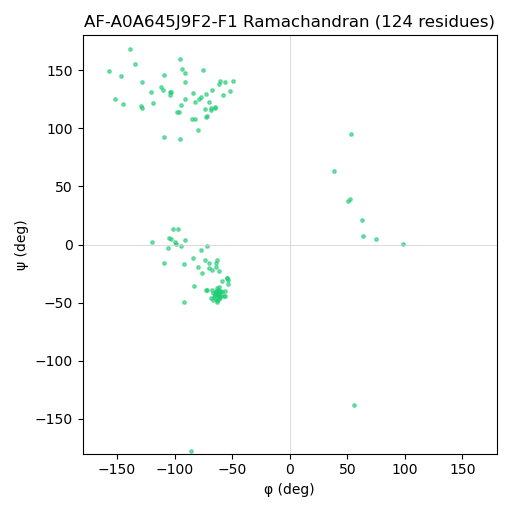. GLU A 1 93 ? 15.162 -1.466 -7.060 1.00 91.12 93 GLU A N 1
ATOM 725 C CA . GLU A 1 93 ? 15.699 -0.777 -5.880 1.00 91.12 93 GLU A CA 1
ATOM 726 C C . GLU A 1 93 ? 14.627 0.049 -5.152 1.00 91.12 93 GLU A C 1
ATOM 728 O O . GLU A 1 93 ? 14.650 0.143 -3.927 1.00 91.12 93 GLU A O 1
ATOM 733 N N . ILE A 1 94 ? 13.636 0.585 -5.871 1.00 88.31 94 ILE A N 1
ATOM 734 C CA . ILE A 1 94 ? 12.517 1.322 -5.265 1.00 88.31 94 ILE A CA 1
ATOM 735 C C . ILE A 1 94 ? 11.706 0.400 -4.346 1.00 88.31 94 ILE A C 1
ATOM 737 O O . ILE A 1 94 ? 11.374 0.779 -3.223 1.00 88.31 94 ILE A O 1
ATOM 741 N N . MET A 1 95 ? 11.433 -0.833 -4.787 1.00 89.12 95 MET A N 1
ATOM 742 C CA . MET A 1 95 ? 10.741 -1.825 -3.959 1.00 89.12 95 MET A CA 1
ATOM 743 C C . MET A 1 95 ? 11.595 -2.267 -2.776 1.00 89.12 95 MET A C 1
ATOM 745 O O . MET A 1 95 ? 11.070 -2.440 -1.682 1.00 89.12 95 MET A O 1
ATOM 749 N N . ARG A 1 96 ? 12.909 -2.428 -2.977 1.00 90.88 96 ARG A N 1
ATOM 750 C CA . ARG A 1 96 ? 13.838 -2.792 -1.899 1.00 90.88 96 ARG A CA 1
ATOM 751 C C . ARG A 1 96 ? 13.839 -1.741 -0.788 1.00 90.88 96 ARG A C 1
ATOM 753 O O . ARG A 1 96 ? 13.754 -2.108 0.382 1.00 90.88 96 ARG A O 1
ATOM 760 N N . LYS A 1 97 ? 13.882 -0.455 -1.147 1.00 92.00 97 LYS A N 1
ATOM 761 C CA . LYS A 1 97 ? 13.798 0.660 -0.191 1.00 92.00 97 LYS A CA 1
ATOM 762 C C . LYS A 1 97 ? 12.458 0.685 0.535 1.00 92.00 97 LYS A C 1
ATOM 764 O O . LYS A 1 97 ? 12.443 0.671 1.761 1.00 92.00 97 LYS A O 1
ATOM 769 N N . ALA A 1 98 ? 11.351 0.602 -0.204 1.00 92.06 98 ALA A N 1
ATOM 770 C CA . ALA A 1 98 ? 10.021 0.550 0.397 1.00 92.06 98 ALA A CA 1
ATOM 771 C C . ALA A 1 98 ? 9.883 -0.635 1.368 1.00 92.06 98 ALA A C 1
ATOM 773 O O . ALA A 1 98 ? 9.393 -0.466 2.480 1.00 92.06 98 ALA A O 1
ATOM 774 N N . ALA A 1 99 ? 10.368 -1.823 0.994 1.00 92.75 99 ALA A N 1
ATOM 775 C CA . ALA A 1 99 ? 10.370 -2.996 1.862 1.00 92.75 99 ALA A CA 1
ATOM 776 C C . ALA A 1 99 ? 11.207 -2.777 3.128 1.00 92.75 99 ALA A C 1
ATOM 778 O O . ALA A 1 99 ? 10.764 -3.148 4.210 1.00 92.75 99 ALA A O 1
ATOM 779 N N . ALA A 1 100 ? 12.384 -2.157 3.022 1.00 94.38 100 ALA A N 1
ATOM 780 C CA . ALA A 1 100 ? 13.215 -1.851 4.184 1.00 94.38 100 ALA A CA 1
ATOM 781 C C . ALA A 1 100 ? 12.531 -0.872 5.154 1.00 94.38 100 ALA A C 1
ATOM 783 O O . ALA A 1 100 ? 12.653 -1.038 6.365 1.00 94.38 100 ALA A O 1
ATOM 784 N N . GLU A 1 101 ? 11.798 0.110 4.630 1.00 92.94 101 GLU A N 1
ATOM 785 C CA . GLU A 1 101 ? 11.148 1.167 5.413 1.00 92.94 101 GLU A CA 1
ATOM 786 C C . GLU A 1 101 ? 9.787 0.753 5.995 1.00 92.94 101 GLU A C 1
ATOM 788 O O . GLU A 1 101 ? 9.431 1.169 7.097 1.00 92.94 101 GLU A O 1
ATOM 793 N N . LEU A 1 102 ? 9.010 -0.056 5.267 1.00 94.50 102 LEU A N 1
ATOM 794 C CA . LEU A 1 102 ? 7.595 -0.294 5.575 1.00 94.50 102 LEU A CA 1
ATOM 795 C C . LEU A 1 102 ? 7.290 -1.691 6.112 1.00 94.50 102 LEU A C 1
ATOM 797 O O . LEU A 1 102 ? 6.207 -1.871 6.661 1.00 94.50 102 LEU A O 1
ATOM 801 N N . LYS A 1 103 ? 8.191 -2.678 5.976 1.00 92.38 103 LYS A N 1
ATOM 802 C CA . LYS A 1 103 ? 7.905 -4.083 6.349 1.00 92.38 103 LYS A CA 1
ATOM 803 C C . LYS A 1 103 ? 7.387 -4.260 7.780 1.00 92.38 103 LYS A C 1
ATOM 805 O O . LYS A 1 103 ? 6.557 -5.131 8.013 1.00 92.38 103 LYS A O 1
ATOM 810 N N . ASP A 1 104 ? 7.860 -3.422 8.700 1.00 92.19 104 ASP A N 1
ATOM 811 C CA . ASP A 1 104 ? 7.524 -3.475 10.124 1.00 92.19 104 ASP A CA 1
ATOM 812 C C . ASP A 1 104 ? 6.508 -2.377 10.509 1.00 92.19 104 ASP A C 1
ATOM 814 O O . ASP A 1 104 ? 6.182 -2.198 11.682 1.00 92.19 104 ASP A O 1
ATOM 818 N N . ASN A 1 105 ? 5.994 -1.615 9.533 1.00 92.62 105 ASN A N 1
ATOM 819 C CA . ASN A 1 105 ? 5.026 -0.552 9.774 1.00 92.62 105 ASN A CA 1
ATOM 820 C C . ASN A 1 105 ? 3.612 -1.141 9.978 1.00 92.62 105 ASN A C 1
ATOM 822 O O . ASN A 1 105 ? 3.104 -1.829 9.092 1.00 92.62 105 ASN A O 1
ATOM 826 N N . PRO A 1 106 ? 2.922 -0.841 11.094 1.00 90.12 106 PRO A N 1
ATOM 827 C CA . PRO A 1 106 ? 1.618 -1.436 11.412 1.00 90.12 106 PRO A CA 1
ATOM 828 C C . PRO A 1 106 ? 0.465 -0.958 10.510 1.00 90.12 106 PRO A C 1
ATOM 830 O O . PRO A 1 106 ? -0.606 -1.573 10.490 1.00 90.12 106 PRO A O 1
ATOM 833 N N . THR A 1 107 ? 0.657 0.140 9.776 1.00 93.69 107 THR A N 1
ATOM 834 C CA . THR A 1 107 ? -0.292 0.640 8.774 1.00 93.69 107 THR A CA 1
ATOM 835 C C . THR A 1 107 ? -0.215 -0.197 7.496 1.00 93.69 107 THR A C 1
ATOM 837 O O . THR A 1 107 ? -1.201 -0.288 6.772 1.00 93.69 107 THR A O 1
ATOM 840 N N . LEU A 1 108 ? 0.911 -0.860 7.206 1.00 94.19 108 LEU A N 1
ATOM 841 C CA . LEU A 1 108 ? 1.045 -1.677 6.003 1.00 94.19 108 LEU A CA 1
ATOM 842 C C . LEU A 1 108 ? 0.147 -2.925 6.072 1.00 94.19 108 LEU A C 1
ATOM 844 O O . LEU A 1 108 ? 0.321 -3.827 6.895 1.00 94.19 108 LEU A O 1
ATOM 848 N N . ALA A 1 109 ? -0.821 -2.972 5.162 1.00 93.19 109 ALA A N 1
ATOM 849 C CA . ALA A 1 109 ? -1.790 -4.048 5.030 1.00 93.19 109 ALA A CA 1
ATOM 850 C C . ALA A 1 109 ? -1.326 -5.128 4.053 1.00 93.19 109 ALA A C 1
ATOM 852 O O . ALA A 1 109 ? -1.399 -6.319 4.358 1.00 93.19 109 ALA A O 1
ATOM 853 N N . MET A 1 110 ? -0.894 -4.694 2.870 1.00 92.06 110 MET A N 1
ATOM 854 C CA . MET A 1 110 ? -0.626 -5.549 1.721 1.00 92.06 110 MET A CA 1
ATOM 855 C C . MET A 1 110 ? 0.355 -4.859 0.772 1.00 92.06 110 MET A C 1
ATOM 857 O O . MET A 1 110 ? 0.355 -3.634 0.648 1.00 92.06 110 MET A O 1
ATOM 861 N N . TRP A 1 111 ? 1.162 -5.662 0.083 1.00 91.81 111 TRP A N 1
ATOM 862 C CA . TRP A 1 111 ? 1.991 -5.222 -1.034 1.00 91.81 111 TRP A CA 1
ATOM 863 C C . TRP A 1 111 ? 1.250 -5.469 -2.349 1.00 91.81 111 TRP A C 1
ATOM 865 O O . TRP A 1 111 ? 0.954 -6.617 -2.675 1.00 91.81 111 TRP A O 1
ATOM 875 N N . TYR A 1 112 ? 0.994 -4.416 -3.117 1.00 90.12 112 TYR A N 1
ATOM 876 C CA . TYR A 1 112 ? 0.482 -4.490 -4.482 1.00 90.12 112 TYR A CA 1
ATOM 877 C C . TYR A 1 112 ? 1.599 -4.081 -5.441 1.00 90.12 112 TYR A C 1
ATOM 879 O O . TYR A 1 112 ? 1.887 -2.906 -5.655 1.00 90.12 112 TYR A O 1
ATOM 887 N N . VAL A 1 113 ? 2.337 -5.084 -5.914 1.00 84.38 113 VAL A N 1
ATOM 888 C CA . VAL A 1 113 ? 3.648 -4.884 -6.554 1.00 84.38 113 VAL A CA 1
ATOM 889 C C . VAL A 1 113 ? 3.586 -4.716 -8.069 1.00 84.38 113 VAL A C 1
ATOM 891 O O . VAL A 1 113 ? 4.559 -4.258 -8.663 1.00 84.38 113 VAL A O 1
ATOM 894 N N . ALA A 1 114 ? 2.474 -5.104 -8.687 1.00 79.31 114 ALA A N 1
ATOM 895 C CA . ALA A 1 114 ? 2.235 -4.963 -10.112 1.00 79.31 114 ALA A CA 1
ATOM 896 C C . ALA A 1 114 ? 0.732 -4.831 -10.355 1.00 79.31 114 ALA A C 1
ATOM 898 O O . ALA A 1 114 ? -0.033 -5.701 -9.941 1.00 79.31 114 ALA A O 1
ATOM 899 N N . ASP A 1 115 ? 0.349 -3.764 -11.049 1.00 78.88 115 ASP A N 1
ATOM 900 C CA . ASP A 1 115 ? -1.006 -3.578 -11.551 1.00 78.88 115 ASP A CA 1
ATOM 901 C C . ASP A 1 115 ? -1.112 -4.152 -12.965 1.00 78.88 115 ASP A C 1
ATOM 903 O O . ASP A 1 115 ? -0.290 -3.820 -13.825 1.00 78.88 115 ASP A O 1
ATOM 907 N N . GLU A 1 116 ? -2.076 -5.050 -13.171 1.00 76.88 116 GLU A N 1
ATOM 908 C CA . GLU A 1 116 ? -2.414 -5.662 -14.465 1.00 76.88 116 GLU A CA 1
ATOM 909 C C . GLU A 1 116 ? -1.192 -5.997 -15.354 1.00 76.88 116 GLU A C 1
ATOM 911 O O . GLU A 1 116 ? -1.014 -5.428 -16.443 1.00 76.88 116 GLU A O 1
ATOM 916 N N . PRO A 1 117 ? -0.296 -6.909 -14.919 1.00 74.50 117 PRO A N 1
ATOM 917 C CA . PRO A 1 117 ? 0.855 -7.266 -15.733 1.00 74.50 117 PRO A CA 1
ATOM 918 C C . PRO A 1 117 ? 0.389 -7.853 -17.079 1.00 74.50 117 PRO A C 1
ATOM 920 O O . PRO A 1 117 ? -0.566 -8.636 -17.113 1.00 74.50 117 PRO A O 1
ATOM 923 N N . PRO A 1 118 ? 1.060 -7.523 -18.202 1.00 74.00 118 PRO A N 1
ATOM 924 C CA . PRO A 1 118 ? 0.789 -8.152 -19.487 1.00 74.00 118 PRO A CA 1
ATOM 925 C C . PRO A 1 118 ? 0.772 -9.676 -19.363 1.00 74.00 118 PRO A C 1
ATOM 927 O O . PRO A 1 118 ? 1.638 -10.252 -18.706 1.00 74.00 118 PRO A O 1
ATOM 930 N N . ALA A 1 119 ? -0.154 -10.344 -20.056 1.00 77.62 119 ALA A N 1
ATOM 931 C CA . ALA A 1 119 ? -0.279 -11.804 -20.007 1.00 77.62 119 ALA A CA 1
ATOM 932 C C . ALA A 1 119 ? 1.035 -12.538 -20.345 1.00 77.62 119 ALA A C 1
ATOM 934 O O . ALA A 1 119 ? 1.294 -13.621 -19.827 1.00 77.62 119 ALA A O 1
ATOM 935 N N . SER A 1 120 ? 1.899 -11.925 -21.162 1.00 75.62 120 SER A N 1
ATOM 936 C CA . SER A 1 120 ? 3.237 -12.431 -21.492 1.00 75.62 120 SER A CA 1
ATOM 937 C C . SER A 1 120 ? 4.200 -12.524 -20.301 1.00 75.62 120 SER A C 1
ATOM 939 O O . SER A 1 120 ? 5.252 -13.144 -20.430 1.00 75.62 120 SER A O 1
ATOM 941 N N . GLN A 1 121 ? 3.869 -11.913 -19.163 1.00 73.06 121 GLN A N 1
ATOM 942 C CA . GLN A 1 121 ? 4.681 -11.879 -17.945 1.00 73.06 121 GLN A CA 1
ATOM 943 C C . GLN A 1 121 ? 4.135 -12.788 -16.835 1.00 73.06 121 GLN A C 1
ATOM 945 O O . GLN A 1 121 ? 4.756 -12.892 -15.777 1.00 73.06 121 GLN A O 1
ATOM 950 N N . LEU A 1 122 ? 2.992 -13.449 -17.049 1.00 71.00 122 LEU A N 1
ATOM 951 C CA . LEU A 1 122 ? 2.441 -14.393 -16.081 1.00 71.00 122 LEU A CA 1
ATOM 952 C C . LEU A 1 122 ? 3.289 -15.679 -16.069 1.00 71.00 122 LEU A C 1
ATOM 954 O O . LEU A 1 122 ? 3.532 -16.255 -17.134 1.00 71.00 122 LEU A O 1
ATOM 958 N N . PRO A 1 123 ? 3.740 -16.164 -14.896 1.00 68.00 123 PRO A N 1
ATOM 959 C CA . PRO A 1 123 ? 4.460 -17.427 -14.818 1.00 68.00 123 PRO A CA 1
ATOM 960 C C . PRO A 1 123 ? 3.527 -18.576 -15.220 1.00 68.00 123 PRO A C 1
ATOM 962 O O . PRO A 1 123 ? 2.510 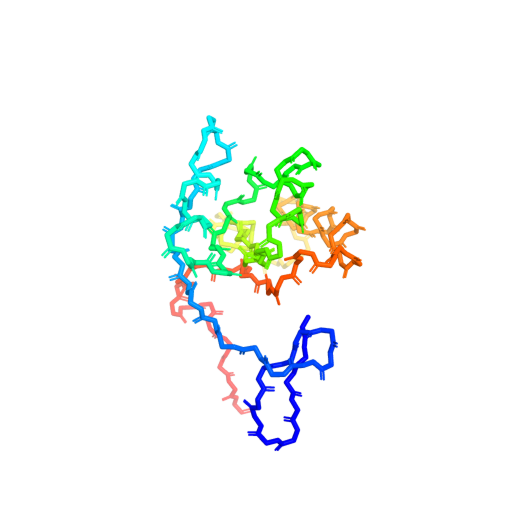-18.824 -14.575 1.00 68.00 123 PRO A O 1
ATOM 965 N N . VAL A 1 124 ? 3.875 -19.293 -16.290 1.00 74.94 124 VAL A N 1
ATOM 966 C CA . VAL A 1 124 ? 3.165 -20.513 -16.692 1.00 74.94 124 VAL A CA 1
ATOM 967 C C . VAL A 1 124 ? 3.746 -21.672 -15.893 1.00 74.94 124 VAL A C 1
ATOM 969 O O . VAL A 1 124 ? 4.877 -22.089 -16.140 1.00 74.94 124 VAL A O 1
ATOM 972 N N . LEU A 1 125 ? 2.977 -22.187 -14.934 1.00 56.31 125 LEU A N 1
ATOM 973 C CA . LEU A 1 125 ? 3.306 -23.442 -14.263 1.00 56.31 125 LEU A CA 1
ATOM 974 C C . LEU A 1 125 ? 3.137 -24.574 -15.288 1.00 56.31 125 LEU A C 1
ATOM 976 O O . LEU A 1 125 ? 2.048 -24.750 -15.835 1.00 56.31 125 LEU A O 1
ATOM 980 N N . ARG A 1 126 ? 4.227 -25.280 -15.593 1.00 60.03 126 ARG A N 1
ATOM 981 C CA . ARG A 1 126 ? 4.236 -26.491 -16.421 1.00 60.03 126 ARG A CA 1
ATOM 982 C C . ARG A 1 126 ? 4.566 -27.695 -15.562 1.00 60.03 126 ARG A C 1
ATOM 984 O O . ARG A 1 126 ? 5.417 -27.529 -14.660 1.00 60.03 126 ARG A O 1
#

InterPro domains:
  IPR017853 Glycoside hydrolase superfamily [SSF51445] (3-119)

Sequence (126 aa):
MIVDQDTVLLRNGKPFFPLGIYHVSGKGQELENAADLGFNLFQFWSWDVNADNLKRLAAKDVGIIWEGQAWGRAARIPSATSANDPRVLAELEIMRKAAAELKDNPTLAMWYVADEPPASQLPVLR

Foldseek 3Di:
DDQDPVRFDDQPNDGDDAPEDEDQALDDCRLVVCLVVPGQEYEYEQVSDDPVSLVVSVVSNHAYAYAQCLQVVLVPPPPPPDCPDVVSVVSCVSVVVCCVVPVPRSNYDHYRHHDPRPPVPDDDDD

Nearest PDB structures (foldseek):
  3l12-assembly1_B  TM=5.384E-01  e=2.020E-01  Ruegeria pomeroyi
  2o55-assembly1_A  TM=6.744E-01  e=9.426E-01  Galdieria sulphuraria
  3l12-assembly1_A  TM=5.666E-01  e=4.364E-01  Ruegeria pomeroyi
  3qvq-assembly1_D  TM=5.889E-01  e=1.385E+00  Oleispira antarctica
  2pz0-assembly1_A  TM=5.552E-01  e=1.909E+00  Caldanaerobacter subterraneus subsp. tengcongensis MB4

pLDDT: mean 89.37, std 7.33, range [56.31, 97.62]

Solvent-accessible surface area (backbone atoms only — not comparable to full-atom values): 7416 Å² total; per-residue (Å²): 92,49,69,51,99,83,73,46,42,24,49,95,88,35,88,49,82,81,41,67,46,81,66,56,57,63,58,89,63,45,57,57,55,47,41,75,74,63,40,38,28,33,33,31,54,54,88,48,67,44,73,68,44,50,50,56,33,48,77,68,68,26,28,28,32,42,33,38,64,34,52,51,52,34,76,63,46,82,90,62,88,49,82,80,34,68,69,34,44,59,31,47,46,56,54,53,51,49,48,74,72,39,74,85,39,88,33,48,52,45,84,41,54,57,76,84,71,58,76,92,71,59,86,78,88,126

Radius of gyration: 16.51 Å; Cα contacts (8 Å, |Δi|>4): 174; chains: 1; bounding box: 38×44×41 Å

Secondary structure (DSSP, 8-state):
-EE-TTS-EEETTEE----EES---SSTTHHHHHHHTT--EEEEETTT--HHHHHHHHHTT-EEEEE--HHHHHHT-TT--STT-HHHHHHHHHHHHHHHHHTT-TTEEEEE--SS--GGGS----